Protein AF-A0A9D5B5V5-F1 (afdb_monomer_lite)

pLDDT: mean 74.58, std 16.66, range [29.53, 94.38]

Organism: Pisum sativum (NCBI:txid3888)

Foldseek 3Di:
DDPVVVVVVVVVVVVVVVVVVVVPDDDPAAEAEEQEQQDDDQVFLQSVLVSLVVVVVVVVVPHDPLRYFYYDPLQHQQPPPNPRRQDRDDDPDDDDDDRPRDDDGDPHDRQAALAYHYHYHGGDDADVQAPHVPPHGPVNVVVVVVVCVVVSRYHDPDDPDD

InterPro domains:
  IPR001096 Peptidase C13, legumain [PF01650] (31-93)
  IPR001096 Peptidase C13, legumain [PR00776] (32-56)
  IPR001096 Peptidase C13, legumain [PR00776] (57-86)
  IPR001096 Peptidase C13, legumain [PTHR12000] (22-93)

Sequence (162 aa):
MTEKNRYWVALIVLMWMSATLRVLGHSEPTKWALLVAGSNGYENYRHQADVCHAYQILKKGGLKDENIIVFMYDDIALHPDNPRRGVIINHPNVLSGNKSAVKGGSGKVLASGPNDTIFIYYADHGSTGYVTEGVLSGKDFVDALKKKHAARSYKKNGENKF

Secondary structure (DSSP, 8-state):
--HHHHHHHHHHHHHHHHHHHHHS--PPPPEEEEEEE---SGGGHHHHHHHHHHHHHHHHTT--GGGEEEE----STT-TT-TTTT-----SS--------------------TT-EEEEEEES--BTTEEETTTEEHHHHHHHHHHHHHTT-S--------

Structure (mmCIF, N/CA/C/O backbone):
data_AF-A0A9D5B5V5-F1
#
_entry.id   AF-A0A9D5B5V5-F1
#
loop_
_atom_site.group_PDB
_atom_site.id
_atom_site.type_symbol
_atom_site.label_atom_id
_atom_site.label_alt_id
_atom_site.label_comp_id
_atom_site.label_asym_id
_atom_site.label_entity_id
_atom_site.label_seq_id
_atom_site.pdbx_PDB_ins_code
_atom_site.Cartn_x
_atom_site.Cartn_y
_atom_site.Cartn_z
_atom_site.occupancy
_atom_site.B_iso_or_equiv
_atom_site.auth_seq_id
_atom_site.auth_comp_id
_atom_site.auth_asym_id
_atom_site.auth_atom_id
_atom_site.pdbx_PDB_model_num
ATOM 1 N N . MET A 1 1 ? -49.349 3.035 46.205 1.00 57.19 1 MET A N 1
ATOM 2 C CA . MET A 1 1 ? -48.053 2.439 45.807 1.00 57.19 1 MET A CA 1
ATOM 3 C C . MET A 1 1 ? -46.999 2.986 46.761 1.00 57.19 1 MET A C 1
ATOM 5 O O . MET A 1 1 ? -46.929 4.198 46.907 1.00 57.19 1 MET A O 1
ATOM 9 N N . THR A 1 2 ? -46.293 2.134 47.503 1.00 62.16 2 THR A N 1
ATOM 10 C CA . THR A 1 2 ? -45.375 2.553 48.581 1.00 62.16 2 THR A CA 1
ATOM 11 C C . THR A 1 2 ? -44.069 3.119 48.012 1.00 62.16 2 THR A C 1
ATOM 13 O O . THR A 1 2 ? -43.621 2.687 46.951 1.00 62.16 2 THR A O 1
ATOM 16 N N . GLU A 1 3 ? -43.435 4.074 48.703 1.00 62.97 3 GLU A N 1
ATOM 17 C CA . GLU A 1 3 ? -42.163 4.695 48.276 1.00 62.97 3 GLU A CA 1
ATOM 18 C C . GLU A 1 3 ? -41.073 3.671 47.934 1.00 62.97 3 GLU A C 1
ATOM 20 O O . GLU A 1 3 ? -40.373 3.827 46.935 1.00 62.97 3 GLU A O 1
ATOM 25 N N . LYS A 1 4 ? -40.996 2.564 48.684 1.00 63.72 4 LYS A N 1
ATOM 26 C CA . LYS A 1 4 ? -40.071 1.452 48.411 1.00 63.72 4 LYS A CA 1
ATOM 27 C C . LYS A 1 4 ? -40.207 0.886 46.991 1.00 63.72 4 LYS A C 1
ATOM 29 O O . LYS A 1 4 ? -39.193 0.554 46.385 1.00 63.72 4 LYS A O 1
ATOM 34 N N . ASN A 1 5 ? -41.413 0.833 46.421 1.00 65.88 5 ASN A N 1
ATOM 35 C CA . ASN A 1 5 ? -41.621 0.301 45.069 1.00 65.88 5 ASN A CA 1
ATOM 36 C C . ASN A 1 5 ? -41.071 1.235 43.980 1.00 65.88 5 ASN A C 1
ATOM 38 O O . ASN A 1 5 ? -40.706 0.766 42.906 1.00 65.88 5 ASN A O 1
ATOM 42 N N . ARG A 1 6 ? -40.959 2.541 44.252 1.00 68.00 6 ARG A N 1
ATOM 43 C CA . ARG A 1 6 ? -40.407 3.515 43.294 1.00 68.00 6 ARG A CA 1
ATOM 44 C C . ARG A 1 6 ? -38.891 3.364 43.151 1.00 68.00 6 ARG A C 1
ATOM 46 O O . ARG A 1 6 ? -38.377 3.475 42.042 1.00 68.00 6 ARG A O 1
ATOM 53 N N . TYR A 1 7 ? -38.193 3.043 44.242 1.00 72.81 7 TYR A N 1
ATOM 54 C CA . TYR A 1 7 ? -36.741 2.829 44.235 1.00 72.81 7 TYR A CA 1
ATOM 55 C C . TYR A 1 7 ? -36.337 1.557 43.481 1.00 72.81 7 TYR A C 1
ATOM 57 O O . TYR A 1 7 ? -35.395 1.586 42.692 1.00 72.81 7 TYR A O 1
ATOM 65 N N . TRP A 1 8 ? -37.078 0.459 43.655 1.00 70.12 8 TRP A N 1
ATOM 66 C CA . TRP A 1 8 ? -36.803 -0.795 42.943 1.00 70.12 8 TRP A CA 1
ATOM 67 C C . TRP A 1 8 ? -37.018 -0.677 41.434 1.00 70.12 8 TRP A C 1
ATOM 69 O O . TRP A 1 8 ? -36.197 -1.157 40.656 1.00 70.12 8 TRP A O 1
ATOM 79 N N . VAL A 1 9 ? -38.070 0.026 41.013 1.00 76.75 9 VAL A N 1
ATOM 80 C CA . VAL A 1 9 ? -38.322 0.290 39.590 1.00 76.75 9 VAL A CA 1
ATOM 81 C C . VAL A 1 9 ? -37.232 1.192 38.996 1.00 76.75 9 VAL A C 1
ATOM 83 O O . VAL A 1 9 ? -36.735 0.903 37.911 1.00 76.75 9 VAL A O 1
ATOM 86 N N . ALA A 1 10 ? -36.791 2.232 39.714 1.00 78.50 10 ALA A N 1
ATOM 87 C CA . ALA A 1 10 ? -35.713 3.111 39.254 1.00 78.50 10 ALA A CA 1
ATOM 88 C C . ALA A 1 10 ? -34.372 2.372 39.077 1.00 78.50 10 ALA A C 1
ATOM 90 O O . ALA A 1 10 ? -33.683 2.584 38.081 1.00 78.50 10 ALA A O 1
ATOM 91 N N . LEU A 1 11 ? -34.021 1.468 39.999 1.00 78.81 11 LEU A N 1
ATOM 92 C CA . LEU A 1 11 ? -32.801 0.659 39.903 1.00 78.81 11 LEU A CA 1
ATOM 93 C C . LEU A 1 11 ? -32.833 -0.306 38.713 1.00 78.81 11 LEU A C 1
ATOM 95 O O . LEU A 1 11 ? -31.832 -0.435 38.011 1.00 78.81 11 LEU A O 1
ATOM 99 N N . ILE A 1 12 ? -33.981 -0.933 38.444 1.00 80.19 12 ILE A N 1
ATOM 100 C CA . ILE A 1 12 ? -34.148 -1.827 37.290 1.00 80.19 12 ILE A CA 1
ATOM 101 C C . ILE A 1 12 ? -34.034 -1.044 35.978 1.00 80.19 12 ILE A C 1
ATOM 103 O O . ILE A 1 12 ? -33.334 -1.486 35.071 1.00 80.19 12 ILE A O 1
ATOM 107 N N . VAL A 1 13 ? -34.648 0.140 35.886 1.00 80.00 13 VAL A N 1
ATOM 108 C CA . VAL A 1 13 ? -34.555 1.003 34.695 1.00 80.00 13 VAL A CA 1
ATOM 109 C C . VAL A 1 13 ? -33.125 1.505 34.473 1.00 80.00 13 VAL A C 1
ATOM 111 O O . VAL A 1 13 ? -32.662 1.504 33.337 1.00 80.00 13 VAL A O 1
ATOM 114 N N . LEU A 1 14 ? -32.386 1.865 35.528 1.00 77.25 14 LEU A N 1
ATOM 115 C CA . LEU A 1 14 ? -30.974 2.269 35.436 1.00 77.25 14 LEU A CA 1
ATOM 116 C C . LEU A 1 14 ? -30.052 1.104 35.038 1.00 77.25 14 LEU A C 1
ATOM 118 O O . LEU A 1 14 ? -29.142 1.276 34.223 1.00 77.25 14 LEU A O 1
ATOM 122 N N . MET A 1 15 ? -30.297 -0.100 35.564 1.00 76.88 15 MET A N 1
ATOM 123 C CA . MET A 1 15 ? -29.584 -1.311 35.147 1.00 76.88 15 MET A CA 1
ATOM 124 C C . MET A 1 15 ? -29.884 -1.670 33.687 1.00 76.88 15 MET A C 1
ATOM 126 O O . MET A 1 15 ? -28.960 -1.997 32.946 1.00 76.88 15 MET A O 1
ATOM 130 N N . TRP A 1 16 ? -31.133 -1.527 33.237 1.00 67.75 16 TRP A N 1
ATOM 131 C CA . TRP A 1 16 ? -31.489 -1.711 31.831 1.00 67.75 16 TRP A CA 1
ATOM 132 C C . TRP A 1 16 ? -30.856 -0.644 30.943 1.00 67.75 16 TRP A C 1
ATOM 134 O O . TRP A 1 16 ? -30.173 -1.004 29.996 1.00 67.75 16 TRP A O 1
ATOM 144 N N . MET A 1 17 ? -30.964 0.644 31.282 1.00 71.12 17 MET A N 1
ATOM 145 C CA . MET A 1 17 ? -30.337 1.728 30.519 1.00 71.12 17 MET A CA 1
ATOM 146 C C . MET A 1 17 ? -28.817 1.572 30.427 1.00 71.12 17 MET A C 1
ATOM 148 O O . MET A 1 17 ? -28.258 1.801 29.361 1.00 71.12 17 MET A O 1
ATOM 152 N N . SER A 1 18 ? -28.137 1.138 31.493 1.00 64.31 18 SER A N 1
ATOM 153 C CA . SER A 1 18 ? -26.689 0.886 31.446 1.00 64.31 18 SER A CA 1
ATOM 154 C C . SER A 1 18 ? -26.321 -0.339 30.599 1.00 64.31 18 SER A C 1
ATOM 156 O O . SER A 1 18 ? -25.325 -0.298 29.875 1.00 64.31 18 SER A O 1
ATOM 158 N N . ALA A 1 19 ? -27.130 -1.402 30.623 1.00 61.12 19 ALA A N 1
ATOM 159 C CA . ALA A 1 19 ? -26.955 -2.561 29.751 1.00 61.12 19 ALA A CA 1
ATOM 160 C C . ALA A 1 19 ? -27.235 -2.210 28.279 1.00 61.12 19 ALA A C 1
ATOM 162 O O . ALA A 1 19 ? -26.461 -2.587 27.403 1.00 61.12 19 ALA A O 1
ATOM 163 N N . THR A 1 20 ? -28.272 -1.414 28.002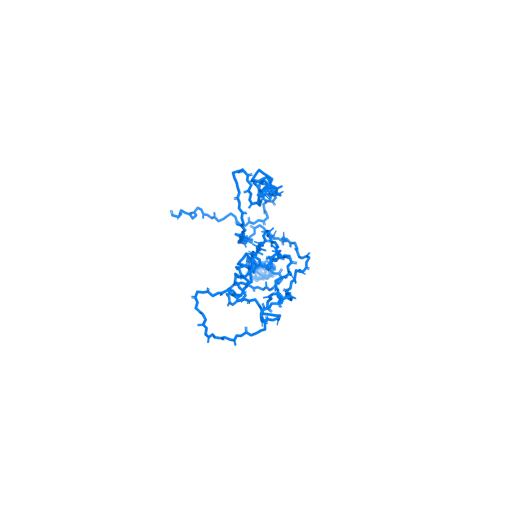 1.00 58.34 20 THR A N 1
ATOM 164 C CA . THR A 1 20 ? -28.572 -0.903 26.660 1.00 58.34 20 THR A CA 1
ATOM 165 C C . THR A 1 20 ? -27.467 0.037 26.174 1.00 58.34 20 THR A C 1
ATOM 167 O O . THR A 1 20 ? -27.038 -0.095 25.038 1.00 58.34 20 THR A O 1
ATOM 170 N N . LEU A 1 21 ? -26.910 0.907 27.026 1.00 57.66 21 LEU A N 1
ATOM 171 C CA . LEU A 1 21 ? -25.800 1.802 26.665 1.00 57.66 21 LEU A CA 1
ATOM 172 C C . LEU A 1 21 ? -24.485 1.048 26.383 1.00 57.66 21 LEU A C 1
ATOM 174 O O . LEU A 1 21 ? -23.679 1.511 25.586 1.00 57.66 21 LEU A O 1
ATOM 178 N N . ARG A 1 22 ? -24.274 -0.130 26.990 1.00 54.94 22 ARG A N 1
ATOM 179 C CA . ARG A 1 22 ? -23.148 -1.029 26.662 1.00 54.94 22 ARG A CA 1
ATOM 180 C C . ARG A 1 22 ? -23.351 -1.788 25.348 1.00 54.94 22 ARG A C 1
ATOM 182 O O . ARG A 1 22 ? -22.374 -2.091 24.673 1.00 54.94 22 ARG A O 1
ATOM 189 N N . VAL A 1 23 ? -24.598 -2.095 24.991 1.00 56.16 23 VAL A N 1
ATOM 190 C CA . VAL A 1 23 ? -24.962 -2.769 23.730 1.00 56.16 23 VAL A CA 1
ATOM 191 C C . VAL A 1 23 ? -25.056 -1.772 22.564 1.00 56.16 23 VAL A C 1
ATOM 193 O O . VAL A 1 23 ? -24.802 -2.136 21.417 1.00 56.16 23 VAL A O 1
ATOM 196 N N . LEU A 1 24 ? -25.323 -0.493 22.842 1.00 57.03 24 LEU A N 1
ATOM 197 C CA . LEU A 1 24 ? -25.275 0.610 21.882 1.00 57.03 24 LEU A CA 1
ATOM 198 C C . LEU A 1 24 ? -23.824 1.057 21.615 1.00 57.03 24 LEU A C 1
ATOM 200 O O . LEU A 1 24 ? -23.417 2.167 21.937 1.00 57.03 24 LEU A O 1
ATOM 204 N N . GLY A 1 25 ? -23.055 0.172 20.979 1.00 54.69 25 GLY A N 1
ATOM 205 C CA . GLY A 1 25 ? -22.019 0.551 20.017 1.00 54.69 25 GLY A CA 1
ATOM 206 C C . GLY A 1 25 ? -20.714 1.120 20.574 1.00 54.69 25 GLY A C 1
ATOM 207 O O . GLY A 1 25 ? -20.415 2.297 20.395 1.00 54.69 25 GLY A O 1
ATOM 208 N N . HIS A 1 26 ? -19.849 0.250 21.090 1.00 52.78 26 HIS A N 1
ATOM 209 C CA . HIS A 1 26 ? -18.414 0.408 20.850 1.00 52.78 26 HIS A CA 1
ATOM 210 C C . HIS A 1 26 ? -17.977 -0.726 19.922 1.00 52.78 26 HIS A C 1
ATOM 212 O O . HIS A 1 26 ? -17.812 -1.861 20.357 1.00 52.78 26 HIS A O 1
ATOM 218 N N . SER A 1 27 ? -17.848 -0.445 18.622 1.00 65.06 27 SER A N 1
ATOM 219 C CA . SER A 1 27 ? -17.107 -1.346 17.740 1.00 65.06 27 SER A CA 1
ATOM 220 C C . SER A 1 27 ? -15.658 -1.370 18.218 1.00 65.06 27 SER A C 1
ATOM 222 O O . SER A 1 27 ? -15.075 -0.300 18.421 1.00 65.06 27 SER A O 1
ATOM 224 N N . GLU A 1 28 ? -15.082 -2.558 18.397 1.00 72.44 28 GLU A N 1
ATOM 225 C CA . GLU A 1 28 ? -13.658 -2.691 18.710 1.00 72.44 28 GLU A CA 1
ATOM 226 C C . GLU A 1 28 ? -12.815 -1.862 17.718 1.00 72.44 28 GLU A C 1
ATOM 228 O O . GLU A 1 28 ? -13.118 -1.866 16.517 1.00 72.44 28 GLU A O 1
ATOM 233 N N . PRO A 1 29 ? -11.785 -1.132 18.188 1.00 79.69 29 PRO A N 1
ATOM 234 C CA . PRO A 1 29 ? -10.900 -0.342 17.338 1.00 79.69 29 PRO A CA 1
ATOM 235 C C . PRO A 1 29 ? -10.407 -1.132 16.125 1.00 79.69 29 PRO A C 1
ATOM 237 O O . PRO A 1 29 ? -9.807 -2.203 16.269 1.00 79.69 29 PRO A O 1
ATOM 240 N N . THR A 1 30 ? -10.623 -0.603 14.920 1.00 87.81 30 THR A N 1
ATOM 241 C CA . THR A 1 30 ? -10.228 -1.302 13.699 1.00 87.81 30 THR A CA 1
ATOM 242 C C . THR A 1 30 ? -8.771 -0.993 13.372 1.00 87.81 30 THR A C 1
ATOM 244 O O . THR A 1 30 ? -8.313 0.149 13.424 1.00 87.81 30 THR A O 1
ATOM 247 N N . LYS A 1 31 ? -8.002 -2.028 13.033 1.00 91.38 31 LYS A N 1
ATOM 248 C CA . LYS A 1 31 ? -6.630 -1.873 12.539 1.00 91.38 31 LYS A CA 1
ATOM 249 C C . LYS A 1 31 ? -6.651 -1.842 11.017 1.00 91.38 31 LYS A C 1
ATOM 251 O O . LYS A 1 31 ? -7.158 -2.778 10.403 1.00 91.38 31 LYS A O 1
ATOM 256 N N . TRP A 1 32 ? -6.066 -0.798 10.443 1.00 91.38 32 TRP A N 1
ATOM 257 C CA . TRP A 1 32 ? -5.917 -0.591 9.008 1.00 91.38 32 TRP A CA 1
ATOM 258 C C . TRP A 1 32 ? -4.452 -0.647 8.594 1.00 91.38 32 TRP A C 1
ATOM 260 O O . TRP A 1 32 ? -3.567 -0.221 9.339 1.00 91.38 32 TRP A O 1
ATOM 270 N N . ALA A 1 33 ? -4.206 -1.114 7.375 1.00 89.88 33 ALA A N 1
ATOM 271 C CA . ALA A 1 33 ? -2.893 -1.083 6.755 1.00 89.88 33 ALA A CA 1
ATOM 272 C C . ALA A 1 33 ? -2.960 -0.516 5.334 1.00 89.88 33 ALA A C 1
ATOM 274 O O . ALA A 1 33 ? -3.859 -0.854 4.565 1.00 89.88 33 ALA A O 1
ATOM 275 N N . LEU A 1 34 ? -1.982 0.317 4.989 1.00 88.38 34 LEU A N 1
ATOM 276 C CA . LEU A 1 34 ? -1.712 0.784 3.634 1.00 88.38 34 LEU A CA 1
ATOM 277 C C . LEU A 1 34 ? -0.325 0.285 3.218 1.00 88.38 34 LEU A C 1
ATOM 279 O O . LEU A 1 34 ? 0.669 0.652 3.843 1.00 88.38 34 LEU A O 1
ATOM 283 N N . LEU A 1 35 ? -0.269 -0.549 2.182 1.00 88.12 35 LEU A N 1
ATOM 284 C CA . LEU A 1 35 ? 0.953 -1.138 1.636 1.00 88.12 35 LEU A CA 1
ATOM 285 C C . LEU A 1 35 ? 1.163 -0.626 0.211 1.00 88.12 35 LEU A C 1
ATOM 287 O O . LEU A 1 35 ? 0.245 -0.724 -0.607 1.00 88.12 35 LEU A O 1
ATOM 291 N N . VAL A 1 36 ? 2.341 -0.082 -0.089 1.00 89.38 36 VAL A N 1
ATOM 292 C CA . VAL A 1 36 ? 2.616 0.567 -1.379 1.00 89.38 36 VAL A CA 1
ATOM 293 C C . VAL A 1 36 ? 3.968 0.133 -1.937 1.00 89.38 36 VAL A C 1
ATOM 295 O O . VAL A 1 36 ? 4.985 0.267 -1.260 1.00 89.38 36 VAL A O 1
ATOM 298 N N . ALA A 1 37 ? 3.963 -0.345 -3.182 1.00 87.88 37 ALA A N 1
ATOM 299 C CA . ALA A 1 37 ? 5.143 -0.517 -4.020 1.00 87.88 37 ALA A CA 1
ATOM 300 C C . ALA A 1 37 ? 5.109 0.569 -5.098 1.00 87.88 37 ALA A C 1
ATOM 302 O O . ALA A 1 37 ? 4.169 0.611 -5.895 1.00 87.88 37 ALA A O 1
ATOM 303 N N . GLY A 1 38 ? 6.091 1.470 -5.085 1.00 88.94 38 GLY A N 1
ATOM 304 C CA . GLY A 1 38 ? 6.080 2.662 -5.941 1.00 88.94 38 GLY A CA 1
ATOM 305 C C . GLY A 1 38 ? 6.578 2.439 -7.375 1.00 88.94 38 GLY A C 1
ATOM 306 O O . GLY A 1 38 ? 6.353 3.298 -8.228 1.00 88.94 38 GLY A O 1
ATOM 307 N N . SER A 1 39 ? 7.185 1.283 -7.667 1.00 88.94 39 SER A N 1
ATOM 308 C CA . SER A 1 39 ? 7.804 0.983 -8.964 1.00 88.94 39 SER A CA 1
ATOM 309 C C . SER A 1 39 ? 7.280 -0.283 -9.639 1.00 88.94 39 SER A C 1
ATOM 311 O O . SER A 1 39 ? 6.635 -1.155 -9.042 1.00 88.94 39 SER A O 1
ATOM 313 N N . ASN A 1 40 ? 7.577 -0.343 -10.933 1.00 90.81 40 ASN A N 1
ATOM 314 C CA . ASN A 1 40 ? 7.267 -1.399 -11.886 1.00 90.81 40 ASN A CA 1
ATOM 315 C C . ASN A 1 40 ? 8.562 -1.935 -12.519 1.00 90.81 40 ASN A C 1
ATOM 317 O O . ASN A 1 40 ? 9.654 -1.483 -12.173 1.00 90.81 40 ASN A O 1
ATOM 321 N N . GLY A 1 41 ? 8.439 -2.900 -13.425 1.00 90.88 41 GLY A N 1
ATOM 322 C CA . GLY A 1 41 ? 9.571 -3.529 -14.096 1.00 90.88 41 GLY A CA 1
ATOM 323 C C . GLY A 1 41 ? 10.173 -4.677 -13.286 1.00 90.88 41 GLY A C 1
ATOM 324 O O . GLY A 1 41 ? 10.254 -4.651 -12.052 1.00 90.88 41 GLY A O 1
ATOM 325 N N . TYR A 1 42 ? 10.593 -5.731 -13.986 1.00 90.62 42 TYR A N 1
ATOM 326 C CA . TYR A 1 42 ? 11.089 -6.956 -13.357 1.00 90.62 42 TYR A CA 1
ATOM 327 C C . TYR A 1 42 ? 12.407 -6.746 -12.594 1.00 90.62 42 TYR A C 1
ATOM 329 O O . TYR A 1 42 ? 12.672 -7.420 -11.603 1.00 90.62 42 TYR A O 1
ATOM 337 N N . GLU A 1 43 ? 13.205 -5.749 -12.967 1.00 90.50 43 GLU A N 1
ATOM 338 C CA . GLU A 1 43 ? 14.390 -5.294 -12.234 1.00 90.50 43 GLU A CA 1
ATOM 339 C C . GLU A 1 43 ? 14.067 -4.729 -10.836 1.00 90.50 43 GLU A C 1
ATOM 341 O O . GLU A 1 43 ? 14.919 -4.718 -9.939 1.00 90.50 43 GLU A O 1
ATOM 346 N N . ASN A 1 44 ? 12.817 -4.311 -10.616 1.00 93.06 44 ASN A N 1
ATOM 347 C CA . ASN A 1 44 ? 12.301 -3.803 -9.345 1.00 93.06 44 ASN A CA 1
ATOM 348 C C . ASN A 1 44 ? 11.437 -4.826 -8.592 1.00 93.06 44 ASN A C 1
ATOM 350 O O . ASN A 1 44 ? 10.762 -4.466 -7.627 1.00 93.06 44 ASN A O 1
ATOM 354 N N . TYR A 1 45 ? 11.517 -6.113 -8.964 1.00 88.50 45 TYR A N 1
ATOM 355 C CA . TYR A 1 45 ? 10.806 -7.244 -8.345 1.00 88.50 45 TYR A CA 1
ATOM 356 C C . TYR A 1 45 ? 10.655 -7.133 -6.820 1.00 88.50 45 TYR A C 1
ATOM 358 O O . TYR A 1 45 ? 9.575 -7.359 -6.269 1.00 88.50 45 TYR A O 1
ATOM 366 N N . ARG A 1 46 ? 11.752 -6.776 -6.138 1.00 85.56 46 ARG A N 1
ATOM 367 C CA . ARG A 1 46 ? 11.852 -6.699 -4.674 1.00 85.56 46 ARG A CA 1
ATOM 368 C C . ARG A 1 46 ? 10.781 -5.810 -4.035 1.00 85.56 46 ARG A C 1
ATOM 370 O O . ARG A 1 46 ? 10.234 -6.199 -3.014 1.00 85.56 46 ARG A O 1
ATOM 377 N N . HIS A 1 47 ? 10.399 -4.693 -4.654 1.00 90.81 47 HIS A N 1
ATOM 378 C CA . HIS A 1 47 ? 9.455 -3.747 -4.051 1.00 90.81 47 HIS A CA 1
ATOM 379 C C . HIS A 1 47 ? 8.031 -4.316 -3.973 1.00 90.81 47 HIS A C 1
ATOM 381 O O . HIS A 1 47 ? 7.363 -4.228 -2.942 1.00 90.81 47 HIS A O 1
ATOM 387 N N . GLN A 1 48 ? 7.572 -4.982 -5.037 1.00 90.06 48 GLN A N 1
ATOM 388 C CA . GLN A 1 48 ? 6.269 -5.657 -5.026 1.00 90.06 48 GLN A CA 1
ATOM 389 C C . GLN A 1 48 ? 6.305 -6.956 -4.211 1.00 90.06 48 GLN A C 1
ATOM 391 O O . GLN A 1 48 ? 5.315 -7.302 -3.562 1.00 90.06 48 GLN A O 1
ATOM 396 N N . ALA A 1 49 ? 7.446 -7.652 -4.177 1.00 83.88 49 ALA A N 1
ATOM 397 C CA . ALA A 1 49 ? 7.649 -8.807 -3.306 1.00 83.88 49 ALA A CA 1
ATOM 398 C C . ALA A 1 49 ? 7.568 -8.425 -1.812 1.00 83.88 49 ALA A C 1
ATOM 400 O O . ALA A 1 49 ? 6.919 -9.126 -1.030 1.00 83.88 49 ALA A O 1
ATOM 401 N N . ASP A 1 50 ? 8.146 -7.290 -1.423 1.00 85.81 50 ASP A N 1
ATOM 402 C CA . ASP A 1 50 ? 8.064 -6.708 -0.080 1.00 85.81 50 ASP A CA 1
ATOM 403 C C . ASP A 1 50 ? 6.628 -6.409 0.343 1.00 85.81 50 ASP A C 1
ATOM 405 O O . ASP A 1 50 ? 6.182 -6.859 1.404 1.00 85.81 50 ASP A O 1
ATOM 409 N N . VAL A 1 51 ? 5.855 -5.757 -0.524 1.00 88.31 51 VAL A N 1
ATOM 410 C CA . VAL A 1 51 ? 4.430 -5.499 -0.285 1.00 88.31 51 VAL A CA 1
ATOM 411 C C . VAL A 1 51 ? 3.620 -6.789 -0.161 1.00 88.31 51 VAL A C 1
ATOM 413 O O . VAL A 1 51 ? 2.825 -6.923 0.775 1.00 88.31 51 VAL A O 1
ATOM 416 N N . CYS A 1 52 ? 3.843 -7.766 -1.048 1.00 86.00 52 CYS A N 1
ATOM 417 C CA . CYS A 1 52 ? 3.187 -9.072 -0.962 1.00 86.00 52 CYS A CA 1
ATOM 418 C C . CYS A 1 52 ? 3.495 -9.762 0.375 1.00 86.00 52 CYS A C 1
ATOM 420 O O . CYS A 1 52 ? 2.600 -10.323 1.005 1.00 86.00 52 CYS A O 1
ATOM 422 N N . HIS A 1 53 ? 4.740 -9.696 0.849 1.00 83.62 53 HIS A N 1
ATOM 423 C CA . HIS A 1 53 ? 5.139 -10.290 2.123 1.00 83.62 53 HIS A CA 1
ATOM 424 C C . HIS A 1 53 ? 4.491 -9.583 3.316 1.00 83.62 53 HIS A C 1
ATOM 426 O O . HIS A 1 53 ? 3.905 -10.244 4.177 1.00 83.62 53 HIS A O 1
ATOM 432 N N . ALA A 1 54 ? 4.525 -8.249 3.348 1.00 85.62 54 ALA A N 1
ATOM 433 C CA . ALA A 1 54 ? 3.878 -7.463 4.392 1.00 85.62 54 ALA A CA 1
ATOM 434 C C . ALA A 1 54 ? 2.376 -7.783 4.484 1.00 85.62 54 ALA A C 1
ATOM 436 O O . ALA A 1 54 ? 1.852 -7.991 5.580 1.00 85.62 54 ALA A O 1
ATOM 437 N N . TYR A 1 55 ? 1.699 -7.925 3.339 1.00 86.38 55 TYR A N 1
ATOM 438 C CA . TYR A 1 55 ? 0.301 -8.350 3.281 1.00 86.38 55 TYR A CA 1
ATOM 439 C C . TYR A 1 55 ? 0.090 -9.717 3.949 1.00 86.38 55 TYR A C 1
ATOM 441 O O . TYR A 1 55 ? -0.798 -9.857 4.792 1.00 86.38 55 TYR A O 1
ATOM 449 N N . GLN A 1 56 ? 0.928 -10.713 3.639 1.00 82.88 56 GLN A N 1
ATOM 450 C CA . GLN A 1 56 ? 0.821 -12.044 4.248 1.00 82.88 56 GLN A CA 1
ATOM 451 C C . GLN A 1 56 ? 1.063 -12.020 5.765 1.00 82.88 56 GLN A C 1
ATOM 453 O O . GLN A 1 56 ? 0.348 -12.700 6.502 1.00 82.88 56 GLN A O 1
ATOM 458 N N . ILE A 1 57 ? 2.018 -11.217 6.251 1.00 82.44 57 ILE A N 1
ATOM 459 C CA . ILE A 1 57 ? 2.271 -11.042 7.692 1.00 82.44 57 ILE A CA 1
ATOM 460 C C . ILE A 1 57 ? 1.033 -10.464 8.384 1.00 82.44 57 ILE A C 1
ATOM 462 O O . ILE A 1 57 ? 0.576 -11.010 9.388 1.00 82.44 57 ILE A O 1
ATOM 466 N N . LEU A 1 58 ? 0.461 -9.390 7.835 1.00 85.94 58 LEU A N 1
ATOM 467 C CA . LEU A 1 58 ? -0.706 -8.723 8.414 1.00 85.94 58 LEU A CA 1
ATOM 468 C C . LEU A 1 58 ? -1.945 -9.620 8.399 1.00 85.94 58 LEU A C 1
ATOM 470 O O . LEU A 1 58 ? -2.642 -9.722 9.411 1.00 85.94 58 LEU A O 1
ATOM 474 N N . LYS A 1 59 ? -2.178 -10.326 7.288 1.00 84.44 59 LYS A N 1
ATOM 475 C CA . LYS A 1 59 ? -3.273 -11.291 7.155 1.00 84.44 59 LYS A CA 1
ATOM 476 C C . LYS A 1 59 ? -3.137 -12.433 8.160 1.00 84.44 59 LYS A C 1
ATOM 478 O O . LYS A 1 59 ? -4.093 -12.752 8.862 1.00 84.44 59 LYS A O 1
ATOM 483 N N . LYS A 1 60 ? -1.936 -13.008 8.300 1.00 79.00 60 LYS A N 1
ATOM 484 C CA . LYS A 1 60 ? -1.646 -14.047 9.304 1.00 79.00 60 LYS A CA 1
ATOM 485 C C . LYS A 1 60 ? -1.788 -13.522 10.739 1.00 79.00 60 LYS A C 1
ATOM 487 O O . LYS A 1 60 ? -2.179 -14.277 11.623 1.00 79.00 60 LYS A O 1
ATOM 492 N N . GLY A 1 61 ? -1.509 -12.238 10.960 1.00 84.75 61 GLY A N 1
ATOM 493 C CA . GLY A 1 61 ? -1.726 -11.531 12.224 1.00 84.75 61 GLY A CA 1
ATOM 494 C C . GLY A 1 61 ? -3.191 -11.186 12.531 1.00 84.75 61 GLY A C 1
ATOM 495 O O . GLY A 1 61 ? -3.458 -10.583 13.569 1.00 84.75 61 GLY A O 1
ATOM 496 N N . GLY A 1 62 ? -4.136 -11.551 11.658 1.00 87.19 62 GLY A N 1
ATOM 497 C CA . GLY A 1 62 ? -5.573 -11.382 11.881 1.00 87.19 62 GLY A CA 1
ATOM 498 C C . GLY A 1 62 ? -6.170 -10.071 11.365 1.00 87.19 62 GLY A C 1
ATOM 499 O O . GLY A 1 62 ? -7.337 -9.798 11.651 1.00 87.19 62 GLY A O 1
ATOM 500 N N . LEU A 1 63 ? -5.429 -9.253 10.602 1.00 89.75 63 LEU A N 1
ATOM 501 C CA . LEU A 1 63 ? -6.057 -8.147 9.870 1.00 89.75 63 LEU A CA 1
ATOM 502 C C . LEU A 1 63 ? -6.947 -8.703 8.754 1.00 89.75 63 LEU A C 1
ATOM 504 O O . LEU A 1 63 ? -6.534 -9.557 7.970 1.00 89.75 63 LEU A O 1
ATOM 508 N N . LYS A 1 64 ? -8.172 -8.185 8.674 1.00 91.69 64 LYS A N 1
ATOM 509 C CA . LYS A 1 64 ? -9.127 -8.542 7.624 1.00 91.69 64 LYS A CA 1
ATOM 510 C C . LYS A 1 64 ? -8.733 -7.890 6.298 1.00 91.69 64 LYS A C 1
ATOM 512 O O . LYS A 1 64 ? -8.302 -6.740 6.284 1.00 91.69 64 LYS A O 1
ATOM 517 N N . ASP A 1 65 ? -8.980 -8.579 5.185 1.00 86.06 65 ASP A N 1
ATOM 518 C CA . ASP A 1 65 ? -8.673 -8.087 3.831 1.00 86.06 65 ASP A CA 1
ATOM 519 C C . ASP A 1 65 ? -9.364 -6.755 3.497 1.00 86.06 65 ASP A C 1
ATOM 521 O O . ASP A 1 65 ? -8.851 -5.964 2.710 1.00 86.06 65 ASP A O 1
ATOM 525 N N . GLU A 1 66 ? -10.543 -6.494 4.064 1.00 90.19 66 GLU A N 1
ATOM 526 C CA . GLU A 1 66 ? -11.255 -5.210 3.962 1.00 90.19 66 GLU A CA 1
ATOM 527 C C . GLU A 1 66 ? -10.464 -4.028 4.541 1.00 90.19 66 GLU A C 1
ATOM 529 O O . GLU A 1 66 ? -10.613 -2.916 4.044 1.00 90.19 66 GLU A O 1
ATOM 534 N N . ASN A 1 67 ? -9.549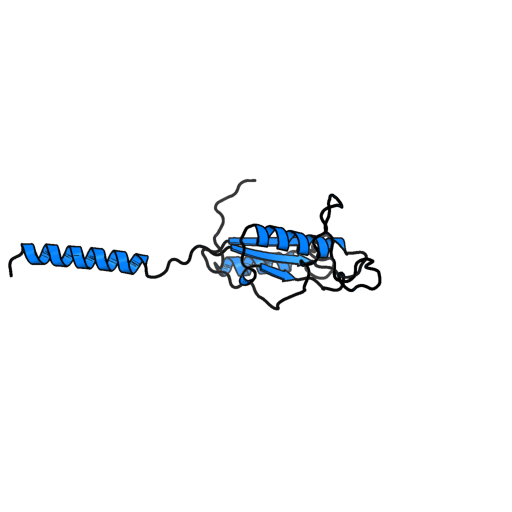 -4.291 5.478 1.00 91.94 67 ASN A N 1
ATOM 535 C CA . ASN A 1 67 ? -8.762 -3.276 6.175 1.00 91.94 67 ASN A CA 1
ATOM 536 C C . ASN A 1 67 ? -7.297 -3.205 5.715 1.00 91.94 67 ASN A C 1
ATOM 538 O O . ASN A 1 67 ? -6.512 -2.451 6.293 1.00 91.94 67 ASN A O 1
ATOM 542 N N . ILE A 1 68 ? -6.907 -3.980 4.698 1.00 87.31 68 ILE A N 1
ATOM 543 C CA . ILE A 1 68 ? -5.577 -3.907 4.085 1.00 87.31 68 ILE A CA 1
ATOM 544 C C . ILE A 1 68 ? -5.725 -3.368 2.664 1.00 87.31 68 ILE A C 1
ATOM 546 O O . ILE A 1 68 ? -6.347 -3.989 1.801 1.00 87.31 68 ILE A O 1
ATOM 550 N N . ILE A 1 69 ? -5.135 -2.205 2.422 1.00 87.38 69 ILE A N 1
ATOM 551 C CA . ILE A 1 69 ? -5.131 -1.537 1.125 1.00 87.38 69 ILE A CA 1
ATOM 552 C C . ILE A 1 69 ? -3.757 -1.733 0.508 1.00 87.38 69 ILE A C 1
ATOM 554 O O . ILE A 1 69 ? -2.745 -1.433 1.139 1.00 87.38 69 ILE A O 1
ATOM 558 N N . VAL A 1 70 ? -3.731 -2.239 -0.722 1.00 84.06 70 VAL A N 1
ATOM 559 C CA . VAL A 1 70 ? -2.502 -2.576 -1.440 1.00 84.06 70 VAL A CA 1
ATOM 560 C C . VAL A 1 70 ? -2.451 -1.801 -2.748 1.00 84.06 70 VAL A C 1
ATOM 562 O O . VAL A 1 70 ? -3.366 -1.914 -3.565 1.00 84.06 70 VAL A O 1
ATOM 565 N N . PHE A 1 71 ? -1.366 -1.057 -2.941 1.00 85.56 71 PHE A N 1
ATOM 566 C CA . PHE A 1 71 ? -0.994 -0.437 -4.206 1.00 85.56 71 PHE A CA 1
ATOM 567 C C . PHE A 1 71 ? 0.298 -1.077 -4.712 1.00 85.56 71 PHE A C 1
ATOM 569 O O . PHE A 1 71 ? 1.330 -1.021 -4.049 1.00 85.56 71 PHE A O 1
ATOM 576 N N . MET A 1 72 ? 0.226 -1.701 -5.882 1.00 86.81 72 MET A N 1
ATOM 577 C CA . MET A 1 72 ? 1.366 -2.236 -6.623 1.00 86.81 72 MET A CA 1
ATOM 578 C C . MET A 1 72 ? 0.998 -2.272 -8.107 1.00 86.81 72 MET A C 1
ATOM 580 O O . MET A 1 72 ? -0.188 -2.382 -8.426 1.00 86.81 72 MET A O 1
ATOM 584 N N . TYR A 1 73 ? 1.987 -2.183 -8.996 1.00 88.62 73 TYR A N 1
ATOM 585 C CA . TYR A 1 73 ? 1.744 -2.197 -10.443 1.00 88.62 73 TYR A CA 1
ATOM 586 C C . TYR A 1 73 ? 1.220 -3.543 -10.967 1.00 88.62 73 TYR A C 1
ATOM 588 O O . TYR A 1 73 ? 0.563 -3.560 -12.003 1.00 88.62 73 TYR A O 1
ATOM 596 N N . ASP A 1 74 ? 1.448 -4.641 -10.235 1.00 89.25 74 ASP A N 1
ATOM 597 C CA . ASP A 1 74 ? 0.966 -5.995 -10.557 1.00 89.25 74 ASP A CA 1
ATOM 598 C C . ASP A 1 74 ? 1.531 -6.567 -11.874 1.00 89.25 74 ASP A C 1
ATOM 600 O O . ASP A 1 74 ? 0.932 -7.419 -12.528 1.00 89.25 74 ASP A O 1
ATOM 604 N N . ASP A 1 75 ? 2.728 -6.127 -12.262 1.00 92.56 75 ASP A N 1
ATOM 605 C CA . ASP A 1 75 ? 3.419 -6.524 -13.493 1.00 92.56 75 ASP A CA 1
ATOM 606 C C . ASP A 1 75 ? 4.491 -7.612 -13.281 1.00 92.56 75 ASP A C 1
ATOM 608 O O . ASP A 1 75 ? 5.063 -8.117 -14.245 1.00 92.56 75 ASP A O 1
ATOM 612 N N . ILE A 1 76 ? 4.725 -8.048 -12.037 1.00 90.06 76 ILE A N 1
ATOM 613 C CA . ILE A 1 76 ? 5.782 -9.017 -11.689 1.00 90.06 76 ILE A CA 1
ATOM 614 C C . ILE A 1 76 ? 5.337 -10.480 -11.823 1.00 90.06 76 ILE A C 1
ATOM 616 O O . ILE A 1 76 ? 6.066 -11.320 -12.359 1.00 90.06 76 ILE A O 1
ATOM 620 N N . ALA A 1 77 ? 4.146 -10.832 -11.326 1.00 83.56 77 ALA A N 1
ATOM 621 C CA . ALA A 1 77 ? 3.724 -12.234 -11.229 1.00 83.56 77 ALA A CA 1
ATOM 622 C C . ALA A 1 77 ? 3.659 -12.914 -12.605 1.00 83.56 77 ALA A C 1
ATOM 624 O O . ALA A 1 77 ? 4.038 -14.074 -12.746 1.00 83.56 77 ALA A O 1
ATOM 625 N N . LEU A 1 78 ? 3.192 -12.193 -13.625 1.00 88.62 78 LEU A N 1
ATOM 626 C CA . LEU A 1 78 ? 3.012 -12.704 -14.985 1.00 88.62 78 LEU A CA 1
ATOM 627 C C . LEU A 1 78 ? 4.066 -12.182 -15.974 1.00 88.62 78 LEU A C 1
ATOM 629 O O . LEU A 1 78 ? 3.928 -12.421 -17.180 1.00 88.62 78 LEU A O 1
ATOM 633 N N . HIS A 1 79 ? 5.123 -11.524 -15.489 1.00 91.69 79 HIS A N 1
ATOM 634 C CA . HIS A 1 79 ? 6.204 -11.023 -16.334 1.00 91.69 79 HIS A CA 1
ATOM 635 C C . HIS A 1 79 ? 6.832 -12.160 -17.169 1.00 91.69 79 HIS A C 1
ATOM 637 O O . HIS A 1 79 ? 6.964 -13.276 -16.652 1.00 91.69 79 HIS A O 1
ATOM 643 N N . PRO A 1 80 ? 7.207 -11.941 -18.445 1.00 94.38 80 PRO A N 1
ATOM 644 C CA . PRO A 1 80 ? 7.894 -12.946 -19.265 1.00 94.38 80 PRO A CA 1
ATOM 645 C C . PRO A 1 80 ? 9.157 -13.510 -18.602 1.00 94.38 80 PRO A C 1
ATOM 647 O O . PRO A 1 80 ? 9.361 -14.720 -18.619 1.00 94.38 80 PRO A O 1
ATOM 650 N N . ASP A 1 81 ? 9.923 -12.647 -17.934 1.00 92.62 81 ASP A N 1
ATOM 651 C CA . ASP A 1 81 ? 11.170 -13.023 -17.252 1.00 92.62 81 ASP A CA 1
ATOM 652 C C . ASP A 1 81 ? 10.954 -13.702 -15.893 1.00 92.62 81 ASP A C 1
ATOM 654 O O . ASP A 1 81 ? 11.918 -14.134 -15.262 1.00 92.62 81 ASP A O 1
ATOM 658 N N . ASN A 1 82 ? 9.705 -13.824 -15.423 1.00 85.62 82 ASN A N 1
ATOM 659 C CA . ASN A 1 82 ? 9.413 -14.562 -14.202 1.00 85.62 82 ASN A CA 1
ATOM 660 C C . ASN A 1 82 ? 9.452 -16.077 -14.477 1.00 85.62 82 ASN A C 1
ATOM 662 O O . ASN A 1 82 ? 8.514 -16.611 -15.083 1.00 85.62 82 ASN A O 1
ATOM 666 N N . PRO A 1 83 ? 10.461 -16.817 -13.968 1.00 86.31 83 PRO A N 1
ATOM 667 C CA . PRO A 1 83 ? 10.569 -18.256 -14.201 1.00 86.31 83 PRO A CA 1
ATOM 668 C C . PRO A 1 83 ? 9.453 -19.048 -13.501 1.00 86.31 83 PRO A C 1
ATOM 670 O O . PRO A 1 83 ? 9.250 -20.228 -13.781 1.00 86.31 83 PRO A O 1
ATOM 673 N N . ARG A 1 84 ? 8.725 -18.421 -12.566 1.00 82.12 84 ARG A N 1
ATOM 674 C CA . ARG A 1 84 ? 7.596 -18.996 -11.828 1.00 82.12 84 ARG A CA 1
ATOM 675 C C . ARG A 1 84 ? 6.360 -18.118 -12.002 1.00 82.12 84 ARG A C 1
ATOM 677 O O . ARG A 1 84 ? 5.905 -17.470 -11.063 1.00 82.12 84 ARG A O 1
ATOM 684 N N . ARG A 1 85 ? 5.803 -18.126 -13.214 1.00 81.31 85 ARG A N 1
ATOM 685 C CA . ARG A 1 85 ? 4.593 -17.365 -13.568 1.00 81.31 85 ARG A CA 1
ATOM 686 C C . ARG A 1 85 ? 3.467 -17.579 -12.548 1.00 81.31 85 ARG A C 1
ATOM 688 O O . ARG A 1 85 ? 3.154 -18.708 -12.174 1.00 81.31 85 ARG A O 1
ATOM 695 N N . GLY A 1 86 ? 2.862 -16.482 -12.107 1.00 79.31 86 GLY A N 1
ATOM 696 C CA . GLY A 1 86 ? 1.826 -16.433 -11.076 1.00 79.31 86 GLY A CA 1
ATOM 697 C C . GLY A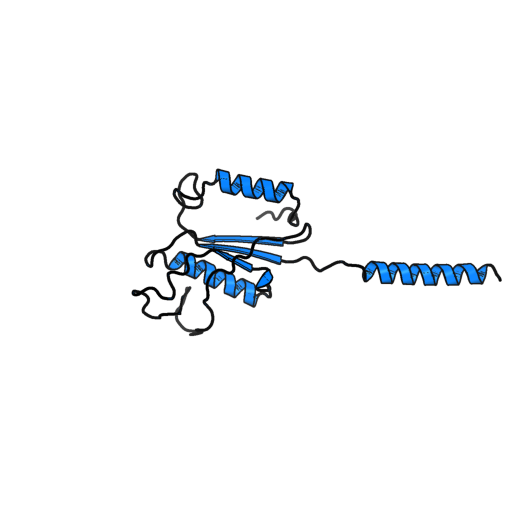 1 86 ? 2.354 -16.451 -9.639 1.00 79.31 86 GLY A C 1
ATOM 698 O O . GLY A 1 86 ? 1.558 -16.368 -8.708 1.00 79.31 86 GLY A O 1
ATOM 699 N N . VAL A 1 87 ? 3.671 -16.551 -9.433 1.00 78.75 87 VAL A N 1
ATOM 700 C CA . VAL A 1 87 ? 4.285 -16.607 -8.104 1.00 78.75 87 VAL A CA 1
ATOM 701 C C . VAL A 1 87 ? 5.238 -15.428 -7.925 1.00 78.75 87 VAL A C 1
ATOM 703 O O . VAL A 1 87 ? 6.145 -15.211 -8.730 1.00 78.75 87 VAL A O 1
ATOM 706 N N . ILE A 1 88 ? 5.043 -14.691 -6.831 1.00 79.19 88 ILE A N 1
ATOM 707 C CA . ILE A 1 88 ? 5.980 -13.683 -6.329 1.00 79.19 88 ILE A CA 1
ATOM 708 C C . ILE A 1 88 ? 6.562 -14.200 -5.019 1.00 79.19 88 ILE A C 1
ATOM 710 O O . ILE A 1 88 ? 5.836 -14.711 -4.166 1.00 79.19 88 ILE A O 1
ATOM 714 N N . ILE A 1 89 ? 7.879 -14.112 -4.878 1.00 76.56 89 ILE A N 1
ATOM 715 C CA . ILE A 1 89 ? 8.626 -14.710 -3.781 1.00 76.56 89 ILE A CA 1
ATOM 716 C C . ILE A 1 89 ? 9.432 -13.624 -3.082 1.00 76.56 89 ILE A C 1
ATOM 718 O O . ILE A 1 89 ? 10.320 -13.035 -3.684 1.00 76.56 89 ILE A O 1
ATOM 722 N N . ASN A 1 90 ? 9.174 -13.415 -1.794 1.00 75.12 90 ASN A N 1
ATOM 723 C CA . ASN A 1 90 ? 10.016 -12.582 -0.948 1.00 75.12 90 ASN A CA 1
ATOM 724 C C . ASN A 1 90 ? 10.682 -13.450 0.125 1.00 75.12 90 ASN A C 1
ATOM 726 O O . ASN A 1 90 ? 10.023 -13.908 1.060 1.00 75.12 90 ASN A O 1
ATOM 730 N N . HIS A 1 91 ? 11.968 -13.747 -0.044 1.00 62.53 91 HIS A N 1
ATOM 731 C CA . HIS A 1 91 ? 12.726 -14.652 0.820 1.00 62.53 91 HIS A CA 1
ATOM 732 C C . HIS A 1 91 ? 13.905 -13.922 1.469 1.00 62.53 91 HIS A C 1
ATOM 734 O O . HIS A 1 91 ? 14.642 -13.240 0.768 1.00 62.53 91 HIS A O 1
ATOM 740 N N . PRO A 1 92 ? 14.217 -14.241 2.736 1.00 41.50 92 PRO A N 1
ATOM 741 C CA . PRO A 1 92 ? 15.599 -14.415 3.158 1.00 41.50 92 PRO A CA 1
ATOM 742 C C . PRO A 1 92 ? 16.094 -15.846 2.903 1.00 41.50 92 PRO A C 1
ATOM 744 O O . PRO A 1 92 ? 17.289 -16.033 2.756 1.00 41.50 92 PRO A O 1
ATOM 747 N N . ASN A 1 93 ? 15.215 -16.857 2.818 1.00 34.88 93 ASN A N 1
ATOM 748 C CA . ASN A 1 93 ? 15.610 -18.248 2.570 1.00 34.88 93 ASN A CA 1
A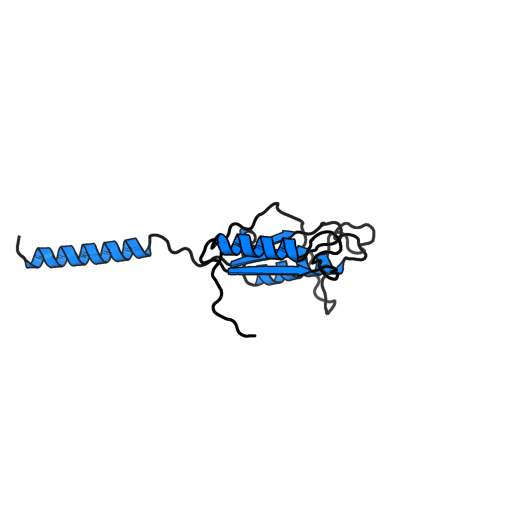TOM 749 C C . ASN A 1 93 ? 14.539 -19.037 1.801 1.00 34.88 93 ASN A C 1
ATOM 751 O O . ASN A 1 93 ? 13.450 -19.299 2.313 1.00 34.88 93 ASN A O 1
ATOM 755 N N . VAL A 1 94 ? 14.897 -19.428 0.576 1.00 32.66 94 VAL A N 1
ATOM 756 C CA . VAL A 1 94 ? 14.365 -20.563 -0.198 1.00 32.66 94 VAL A CA 1
ATOM 757 C C . VAL A 1 94 ? 14.002 -21.714 0.758 1.00 32.66 94 VAL A C 1
ATOM 759 O O . VAL A 1 94 ? 14.893 -22.070 1.515 1.00 32.66 94 VAL A O 1
ATOM 762 N N . LEU A 1 95 ? 12.764 -22.266 0.759 1.00 31.88 95 LEU A N 1
ATOM 763 C CA . LEU A 1 95 ? 12.452 -23.705 1.035 1.00 31.88 95 LEU A CA 1
ATOM 764 C C . LEU A 1 95 ? 10.988 -24.110 1.377 1.00 31.88 95 LEU A C 1
ATOM 766 O O . LEU A 1 95 ? 10.769 -25.301 1.560 1.00 31.88 95 LEU A O 1
ATOM 770 N N . SER A 1 96 ? 9.955 -23.254 1.436 1.00 33.25 96 SER A N 1
ATOM 771 C CA . SER A 1 96 ? 8.623 -23.716 1.934 1.00 33.25 96 SER A CA 1
ATOM 772 C C . SER A 1 96 ? 7.410 -23.604 0.994 1.00 33.25 96 SER A C 1
ATOM 774 O O . SER A 1 96 ? 6.286 -23.814 1.437 1.00 33.25 96 SER A O 1
ATOM 776 N N . GLY A 1 97 ? 7.621 -23.349 -0.303 1.00 35.97 97 GLY A N 1
ATOM 777 C CA . GLY A 1 97 ? 6.677 -23.656 -1.393 1.00 35.97 97 GLY A CA 1
ATOM 778 C C . GLY A 1 97 ? 5.174 -23.531 -1.094 1.00 35.97 97 GLY A C 1
ATOM 779 O O . GLY A 1 97 ? 4.482 -24.542 -1.038 1.00 35.97 97 GLY A O 1
ATOM 780 N N . ASN A 1 98 ? 4.647 -22.306 -0.991 1.00 38.41 98 ASN A N 1
ATOM 781 C CA . ASN A 1 98 ? 3.202 -22.063 -0.936 1.00 38.41 98 ASN A CA 1
ATOM 782 C C . ASN A 1 98 ? 2.778 -21.071 -2.035 1.00 38.41 98 ASN A C 1
ATOM 784 O O . ASN A 1 98 ? 3.227 -19.928 -2.055 1.00 38.41 98 ASN A O 1
ATOM 788 N N . LYS A 1 99 ? 1.958 -21.541 -2.986 1.00 41.03 99 LYS A N 1
ATOM 789 C CA . LYS A 1 99 ? 1.696 -20.904 -4.294 1.00 41.03 99 LYS A CA 1
ATOM 790 C C . LYS A 1 99 ? 0.426 -20.038 -4.354 1.00 41.03 99 LYS A C 1
ATOM 792 O O . LYS A 1 99 ? 0.169 -19.436 -5.388 1.00 41.03 99 LYS A O 1
ATOM 797 N N . SER A 1 100 ? -0.380 -19.950 -3.296 1.00 39.56 100 SER A N 1
ATOM 798 C CA . SER A 1 100 ? -1.730 -19.351 -3.360 1.00 39.56 100 SER A CA 1
ATOM 799 C C . SER A 1 100 ? -1.836 -17.879 -2.912 1.00 39.56 100 SER A C 1
ATOM 801 O O . SER A 1 100 ? -2.909 -17.445 -2.505 1.00 39.56 100 SER A O 1
ATOM 803 N N . ALA A 1 101 ? -0.754 -17.096 -2.957 1.00 43.66 101 ALA A N 1
ATOM 804 C CA . ALA A 1 101 ? -0.637 -15.850 -2.184 1.00 43.66 101 ALA A CA 1
ATOM 805 C C . ALA A 1 101 ? -0.591 -14.520 -2.975 1.00 43.66 101 ALA A C 1
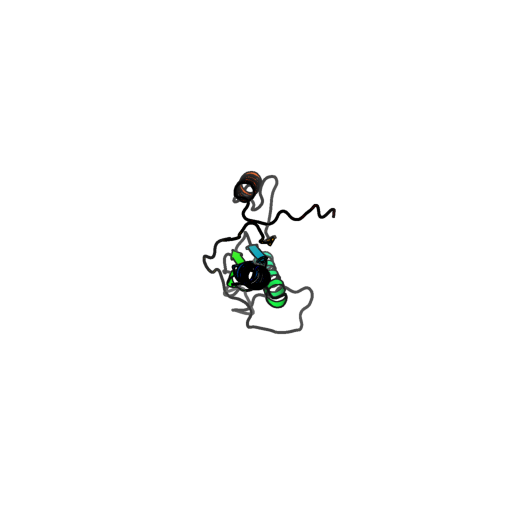ATOM 807 O O . ALA A 1 101 ? -0.366 -13.483 -2.352 1.00 43.66 101 ALA A O 1
ATOM 808 N N . VAL A 1 102 ? -0.812 -14.498 -4.296 1.00 42.97 102 VAL A N 1
ATOM 809 C CA . VAL A 1 102 ? -0.613 -13.273 -5.104 1.00 42.97 102 VAL A CA 1
ATOM 810 C C . VAL A 1 102 ? -1.811 -12.957 -6.007 1.00 42.97 102 VAL A C 1
ATOM 812 O O . VAL A 1 102 ? -2.101 -13.735 -6.914 1.00 42.97 102 VAL A O 1
ATOM 815 N N . LYS A 1 103 ? -2.474 -11.808 -5.774 1.00 40.12 103 LYS A N 1
ATOM 816 C CA . LYS A 1 103 ? -3.377 -11.101 -6.712 1.00 40.12 103 LYS A CA 1
ATOM 817 C C . LYS A 1 103 ? -3.440 -9.590 -6.408 1.00 40.12 103 LYS A C 1
ATOM 819 O O . LYS A 1 103 ? -3.494 -9.216 -5.237 1.00 40.12 103 LYS A O 1
ATOM 824 N N . GLY A 1 104 ? -3.447 -8.772 -7.468 1.00 47.75 104 GLY A N 1
ATOM 825 C CA . GLY A 1 104 ? -3.387 -7.305 -7.469 1.00 47.75 104 GLY A CA 1
ATOM 826 C C . GLY A 1 104 ? -4.644 -6.513 -7.097 1.00 47.75 104 GLY A C 1
ATOM 827 O O . GLY A 1 104 ? -5.669 -7.057 -6.687 1.00 47.75 104 GLY A O 1
ATOM 828 N N . GLY A 1 105 ? -4.482 -5.187 -7.188 1.00 45.50 105 GLY A N 1
ATOM 829 C CA . GLY A 1 105 ? -5.187 -4.130 -6.454 1.00 45.50 105 GLY A CA 1
ATOM 830 C C . GLY A 1 105 ? -6.718 -4.110 -6.515 1.00 45.50 105 GLY A C 1
ATOM 831 O O . GLY A 1 105 ? -7.352 -4.487 -7.494 1.00 45.50 105 GLY A O 1
ATOM 832 N N . SER A 1 106 ? -7.319 -3.615 -5.429 1.00 46.56 106 SER A N 1
ATOM 833 C CA . SER A 1 106 ? -8.759 -3.740 -5.149 1.00 46.56 106 SER A CA 1
ATOM 834 C C . SER A 1 106 ? -9.571 -2.447 -5.284 1.00 46.56 106 SER A C 1
ATOM 836 O O . SER A 1 106 ? -10.774 -2.466 -5.043 1.00 46.56 106 SER A O 1
ATOM 838 N N . GLY A 1 107 ? -8.934 -1.312 -5.599 1.00 52.22 107 GLY A N 1
ATOM 839 C CA . GLY A 1 107 ? -9.595 0.003 -5.612 1.00 52.22 107 GLY A CA 1
ATOM 840 C C . GLY A 1 107 ? -10.054 0.503 -4.231 1.00 52.22 107 GLY A C 1
ATOM 841 O O . GLY A 1 107 ? -10.793 1.480 -4.144 1.00 52.22 107 GLY A O 1
ATOM 842 N N . LYS A 1 108 ? -9.641 -0.159 -3.142 1.00 48.44 108 LYS A N 1
ATOM 843 C CA . LYS A 1 108 ? -9.998 0.221 -1.768 1.00 48.44 108 LYS A CA 1
ATOM 844 C C . LYS A 1 108 ? -9.302 1.513 -1.338 1.00 48.44 108 LYS A C 1
ATOM 846 O O . LYS A 1 108 ? -8.153 1.766 -1.689 1.00 48.44 108 LYS A O 1
ATOM 851 N N . VAL A 1 109 ? -9.994 2.292 -0.508 1.00 59.50 109 VAL A N 1
ATOM 852 C CA . VAL A 1 109 ? -9.497 3.540 0.091 1.00 59.50 109 VAL A CA 1
ATOM 853 C C . VAL A 1 109 ? -9.520 3.461 1.617 1.00 59.50 109 VAL A C 1
ATOM 855 O O . VAL A 1 109 ? -10.282 2.694 2.202 1.00 59.50 109 VAL A O 1
ATOM 858 N N . LEU A 1 110 ? -8.675 4.262 2.271 1.00 64.25 110 LEU A N 1
ATOM 859 C CA . LEU A 1 110 ? -8.482 4.250 3.725 1.00 64.25 110 LEU A CA 1
ATOM 860 C C . LEU A 1 110 ? -9.631 4.956 4.458 1.00 64.25 110 LEU A C 1
ATOM 862 O O . LEU A 1 110 ? -9.559 6.155 4.748 1.00 64.25 110 LEU A O 1
ATOM 866 N N . ALA A 1 111 ? -10.672 4.187 4.778 1.00 75.50 111 ALA A N 1
ATOM 867 C CA . ALA A 1 111 ? -11.909 4.631 5.424 1.00 75.50 111 ALA A CA 1
ATOM 868 C C . ALA A 1 111 ? -11.907 4.396 6.952 1.00 75.50 111 ALA A C 1
ATOM 870 O O . ALA A 1 111 ? -12.780 3.729 7.496 1.00 75.50 111 ALA A O 1
ATOM 871 N N . SER A 1 112 ? -10.902 4.938 7.644 1.00 76.81 112 SER A N 1
ATOM 872 C CA . SER A 1 112 ? -10.688 4.758 9.090 1.00 76.81 112 SER A CA 1
ATOM 873 C C . SER A 1 112 ? -11.399 5.801 9.970 1.00 76.81 112 SER A C 1
ATOM 875 O O . SER A 1 112 ? -11.527 6.968 9.588 1.00 76.81 112 SER A O 1
ATOM 877 N N . GLY A 1 113 ? -11.800 5.392 11.177 1.00 75.50 113 GLY A N 1
ATOM 878 C CA . GLY A 1 113 ? -12.400 6.228 12.222 1.00 75.50 113 GLY A CA 1
ATOM 879 C C . GLY A 1 113 ? -11.415 6.718 13.303 1.00 75.50 113 GLY A C 1
ATOM 880 O O . GLY A 1 113 ? -10.247 6.336 13.317 1.00 75.50 113 GLY A O 1
ATOM 881 N N . PRO A 1 114 ? -11.864 7.560 14.256 1.00 79.81 114 PRO A N 1
ATOM 882 C CA . PRO A 1 114 ? -11.002 8.209 15.259 1.00 79.81 114 PRO A CA 1
ATOM 883 C C . PRO A 1 114 ? -10.338 7.254 16.265 1.00 79.81 114 PRO A C 1
ATOM 885 O O . PRO A 1 114 ? -9.350 7.626 16.892 1.00 79.81 114 PRO A O 1
ATOM 888 N N . ASN A 1 115 ? -10.860 6.036 16.421 1.00 78.62 115 ASN A N 1
ATOM 889 C CA . ASN A 1 115 ? -10.308 5.024 17.326 1.00 78.62 115 ASN A CA 1
ATOM 890 C C . ASN A 1 115 ? -9.399 4.015 16.613 1.00 78.62 115 ASN A C 1
ATOM 892 O O . ASN A 1 115 ? -8.753 3.207 17.278 1.00 78.62 115 ASN A O 1
ATOM 896 N N . ASP A 1 116 ? -9.313 4.083 15.287 1.00 78.38 116 ASP A N 1
ATOM 897 C CA . ASP A 1 116 ? -8.607 3.104 14.473 1.00 78.38 116 ASP A CA 1
ATOM 898 C C . ASP A 1 116 ? -7.094 3.329 14.476 1.00 78.38 116 ASP A C 1
ATOM 900 O O . ASP A 1 116 ? -6.613 4.461 14.536 1.00 78.38 116 ASP A O 1
ATOM 904 N N . THR A 1 117 ? -6.317 2.255 14.359 1.00 85.25 117 THR A N 1
ATOM 905 C CA . THR A 1 117 ? -4.856 2.335 14.203 1.00 85.25 117 THR A CA 1
ATOM 906 C C . THR A 1 117 ? -4.481 2.095 12.751 1.00 85.25 117 THR A C 1
ATOM 908 O O . THR A 1 117 ? -4.958 1.138 12.148 1.00 85.25 117 THR A O 1
ATOM 911 N N . ILE A 1 118 ? -3.603 2.935 12.201 1.00 82.81 118 ILE A N 1
ATOM 912 C CA . ILE A 1 118 ? -3.157 2.845 10.809 1.00 82.81 118 ILE A CA 1
ATOM 913 C C . ILE A 1 118 ? -1.669 2.507 10.775 1.00 82.81 118 ILE A C 1
ATOM 915 O O . ILE A 1 118 ? -0.858 3.199 11.389 1.00 82.81 118 ILE A O 1
ATOM 919 N N . PHE A 1 119 ? -1.321 1.462 10.032 1.00 86.50 119 PHE A N 1
ATOM 920 C CA . PHE A 1 119 ? 0.047 1.113 9.668 1.00 86.50 119 PHE A CA 1
ATOM 921 C C . PHE A 1 119 ? 0.286 1.460 8.194 1.00 86.50 119 PHE A C 1
ATOM 923 O O . PHE A 1 119 ? -0.517 1.095 7.338 1.00 86.50 119 PHE A O 1
ATOM 930 N N . ILE A 1 120 ? 1.370 2.173 7.888 1.00 83.44 120 ILE A N 1
ATOM 931 C CA . ILE A 1 120 ? 1.756 2.506 6.511 1.00 83.44 120 ILE A CA 1
ATOM 932 C C . ILE A 1 120 ? 3.121 1.881 6.244 1.00 83.44 120 ILE A C 1
ATOM 934 O O . ILE A 1 120 ? 4.065 2.131 6.992 1.00 83.44 120 ILE A O 1
ATOM 938 N N . TYR A 1 121 ? 3.215 1.088 5.179 1.00 82.94 121 TYR A N 1
ATOM 939 C CA . TYR A 1 121 ? 4.456 0.496 4.694 1.00 82.94 121 TYR A CA 1
ATOM 940 C C . TYR A 1 121 ? 4.651 0.852 3.222 1.00 82.94 121 TYR A C 1
ATOM 942 O O . TYR A 1 121 ? 3.775 0.605 2.392 1.00 82.94 121 TYR A O 1
ATOM 950 N N . TYR A 1 122 ? 5.800 1.446 2.919 1.00 83.19 122 TYR A N 1
ATOM 951 C CA . TYR A 1 122 ? 6.185 1.872 1.581 1.00 83.19 122 TYR A CA 1
ATOM 952 C C . TYR A 1 122 ? 7.532 1.240 1.232 1.00 83.19 122 TYR A C 1
ATOM 954 O O . TYR A 1 122 ? 8.463 1.317 2.036 1.00 83.19 122 TYR A O 1
ATOM 962 N N . ALA A 1 123 ? 7.623 0.630 0.051 1.00 83.69 123 ALA A N 1
ATOM 963 C CA . ALA A 1 123 ? 8.841 0.021 -0.467 1.00 83.69 123 ALA A CA 1
ATOM 964 C C . ALA A 1 123 ? 9.069 0.465 -1.916 1.00 83.69 123 ALA A C 1
ATOM 966 O O . ALA A 1 123 ? 8.305 0.096 -2.808 1.00 83.69 123 ALA A O 1
ATOM 967 N N . ASP A 1 124 ? 10.105 1.271 -2.141 1.00 87.12 124 ASP A N 1
ATOM 968 C CA . ASP A 1 124 ? 10.589 1.664 -3.465 1.00 87.12 124 ASP A CA 1
ATOM 969 C C . ASP A 1 124 ? 11.951 2.377 -3.363 1.00 87.12 124 ASP A C 1
ATOM 971 O O . ASP A 1 124 ? 12.491 2.571 -2.270 1.00 87.12 124 ASP A O 1
ATOM 975 N N . HIS A 1 125 ? 12.459 2.831 -4.505 1.00 87.31 125 HIS A N 1
ATOM 976 C CA . HIS A 1 125 ? 13.445 3.893 -4.632 1.00 87.31 125 HIS A CA 1
ATOM 977 C C . HIS A 1 125 ? 12.948 5.216 -4.042 1.00 87.31 125 HIS A C 1
ATOM 979 O O . HIS A 1 125 ? 11.754 5.521 -4.035 1.00 87.31 125 HIS A O 1
ATOM 985 N N . GLY A 1 126 ? 13.898 6.043 -3.622 1.00 84.25 126 GLY A N 1
ATOM 986 C CA . GLY A 1 126 ? 13.660 7.404 -3.167 1.00 84.25 126 GLY A CA 1
ATOM 987 C C . GLY A 1 126 ? 14.859 8.285 -3.486 1.00 84.25 126 GLY A C 1
ATOM 988 O O . GLY A 1 126 ? 15.970 7.800 -3.696 1.00 84.25 126 GLY A O 1
ATOM 989 N N . SER A 1 127 ? 14.633 9.593 -3.510 1.00 85.56 127 SER A N 1
ATOM 990 C CA . SER A 1 127 ? 15.682 10.584 -3.740 1.00 85.56 127 SER A CA 1
ATOM 991 C C . SER A 1 127 ? 15.478 11.790 -2.828 1.00 85.56 127 SER A C 1
ATOM 993 O O . SER A 1 127 ? 14.484 11.890 -2.104 1.00 85.56 127 SER A O 1
ATOM 995 N N . THR A 1 128 ? 16.434 12.716 -2.805 1.00 89.62 128 THR A N 1
ATOM 996 C CA . THR A 1 1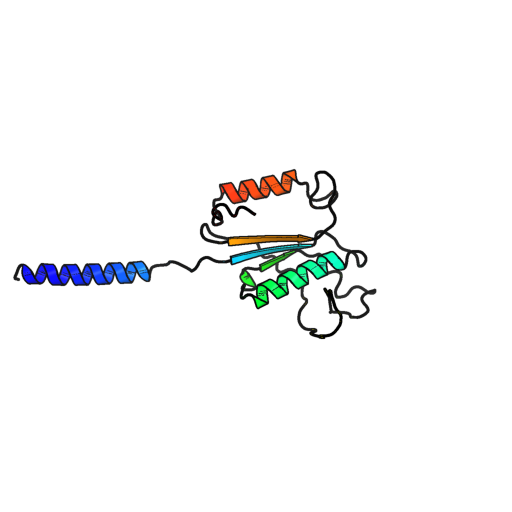28 ? 16.340 13.906 -1.952 1.00 89.62 128 THR A CA 1
ATOM 997 C C . THR A 1 128 ? 15.058 14.685 -2.254 1.00 89.62 128 THR A C 1
ATOM 999 O O . THR A 1 128 ? 14.896 15.246 -3.334 1.00 89.62 128 THR A O 1
ATOM 1002 N N . GLY A 1 129 ? 14.149 14.736 -1.276 1.00 84.31 129 GLY A N 1
ATOM 1003 C CA . GLY A 1 129 ? 12.865 15.430 -1.395 1.00 84.31 129 GLY A CA 1
ATOM 1004 C C . GLY A 1 129 ? 11.727 14.605 -2.006 1.00 84.31 129 GLY A C 1
ATOM 1005 O O . GLY A 1 129 ? 10.616 15.127 -2.097 1.00 84.31 129 GLY A O 1
ATOM 1006 N N . TYR A 1 130 ? 11.953 13.336 -2.355 1.00 85.12 130 TYR A N 1
ATOM 1007 C CA . TYR A 1 130 ? 10.958 12.457 -2.971 1.00 85.12 130 TYR A CA 1
ATOM 1008 C C . TYR A 1 130 ? 10.846 11.113 -2.246 1.00 85.12 130 TYR A C 1
ATOM 1010 O O . TYR A 1 130 ? 11.843 10.461 -1.950 1.00 85.12 130 TYR A O 1
ATOM 1018 N N . VAL A 1 131 ? 9.606 10.691 -1.991 1.00 79.50 131 VAL A N 1
ATOM 1019 C CA . VAL A 1 131 ? 9.268 9.348 -1.494 1.00 79.50 131 VAL A CA 1
ATOM 1020 C C . VAL A 1 131 ? 9.330 8.336 -2.639 1.00 79.50 131 VAL A C 1
ATOM 1022 O O . VAL A 1 131 ? 9.833 7.239 -2.444 1.00 79.50 131 VAL A O 1
ATOM 1025 N N . THR A 1 132 ? 8.878 8.737 -3.830 1.00 81.50 132 THR A N 1
ATOM 1026 C CA . THR A 1 132 ? 9.062 8.024 -5.103 1.00 81.50 132 THR A CA 1
ATOM 1027 C C . THR A 1 132 ? 9.796 8.965 -6.040 1.00 81.50 132 THR A C 1
ATOM 1029 O O . THR A 1 132 ? 9.286 10.060 -6.298 1.00 81.50 132 THR A O 1
ATOM 1032 N N . GLU A 1 133 ? 10.976 8.578 -6.521 1.00 78.56 133 GLU A N 1
ATOM 1033 C CA . GLU A 1 133 ? 11.836 9.445 -7.331 1.00 78.56 133 GLU A CA 1
ATOM 1034 C C . GLU A 1 133 ? 11.061 10.109 -8.485 1.00 78.56 133 GLU A C 1
ATOM 1036 O O . GLU A 1 133 ? 10.485 9.440 -9.337 1.00 78.56 133 GLU A O 1
ATOM 1041 N N . GLY A 1 134 ? 10.989 11.445 -8.466 1.00 71.25 134 GLY A N 1
ATOM 1042 C CA . GLY A 1 134 ? 10.327 12.244 -9.503 1.00 71.25 134 GLY A CA 1
ATOM 1043 C C . GLY A 1 134 ? 8.794 12.157 -9.564 1.00 71.25 134 GLY A C 1
ATOM 1044 O O . GLY A 1 134 ? 8.202 12.851 -10.387 1.00 71.25 134 GLY A O 1
ATOM 1045 N N . VAL A 1 135 ? 8.140 11.358 -8.710 1.00 80.69 135 VAL A N 1
ATOM 1046 C CA . VAL A 1 135 ? 6.682 11.121 -8.762 1.00 80.69 135 VAL A CA 1
ATOM 1047 C C . VAL A 1 135 ? 5.967 11.625 -7.511 1.00 80.69 135 VAL A C 1
ATOM 1049 O O . VAL A 1 135 ? 5.035 12.418 -7.615 1.00 80.69 135 VAL A O 1
ATOM 1052 N N . LEU A 1 136 ? 6.392 11.192 -6.320 1.00 80.62 136 LEU A N 1
ATOM 1053 C CA . LEU A 1 136 ? 5.767 11.586 -5.056 1.00 80.62 136 LEU A CA 1
ATOM 1054 C C . LEU A 1 136 ? 6.756 12.396 -4.234 1.00 80.62 136 LEU A C 1
ATOM 1056 O O . LEU A 1 136 ? 7.700 11.842 -3.666 1.00 80.62 136 LEU A O 1
ATOM 1060 N N . SER A 1 137 ? 6.533 13.705 -4.141 1.00 85.06 137 SER A N 1
ATOM 1061 C CA . SER A 1 137 ? 7.363 14.549 -3.288 1.00 85.06 137 SER A CA 1
ATOM 1062 C C . SER A 1 137 ? 7.114 14.235 -1.808 1.00 85.06 137 SER A C 1
ATOM 1064 O O . SER A 1 137 ? 5.998 13.926 -1.379 1.00 85.06 137 SER A O 1
ATOM 1066 N N . GLY A 1 138 ? 8.159 14.362 -0.991 1.00 82.62 138 GLY A N 1
ATOM 1067 C CA . GLY A 1 138 ? 8.036 14.277 0.464 1.00 82.62 138 GLY A CA 1
ATOM 1068 C C . GLY A 1 138 ? 7.087 15.337 1.021 1.00 82.62 138 GLY A C 1
ATOM 1069 O O . GLY A 1 138 ? 6.386 15.084 1.999 1.00 82.62 138 GLY A O 1
ATOM 1070 N N . LYS A 1 139 ? 7.005 16.501 0.365 1.00 85.06 139 LYS A N 1
ATOM 1071 C CA . LYS A 1 139 ? 6.071 17.566 0.728 1.00 85.06 139 LYS A CA 1
ATOM 1072 C C . LYS A 1 139 ? 4.620 17.122 0.554 1.00 85.06 139 LYS A C 1
ATOM 1074 O O . LYS A 1 139 ? 3.852 17.234 1.506 1.00 85.06 139 LYS A O 1
ATOM 1079 N N . ASP A 1 140 ? 4.261 16.594 -0.612 1.00 79.69 140 ASP A N 1
ATOM 1080 C CA . ASP A 1 140 ? 2.883 16.176 -0.897 1.00 79.69 140 ASP A CA 1
ATOM 1081 C C . ASP A 1 140 ? 2.468 15.011 0.001 1.00 79.69 140 ASP A C 1
ATOM 1083 O O . ASP A 1 140 ? 1.352 14.987 0.526 1.00 79.69 140 ASP A O 1
ATOM 1087 N N . PHE A 1 141 ? 3.397 14.086 0.261 1.00 80.94 141 PHE A N 1
ATOM 1088 C CA . PHE A 1 141 ? 3.180 13.003 1.212 1.00 80.94 141 PHE A CA 1
ATOM 1089 C C . PHE A 1 141 ? 2.892 13.533 2.626 1.00 80.94 141 PHE A C 1
ATOM 1091 O O . PHE A 1 141 ? 1.889 13.168 3.243 1.00 80.94 141 PHE A O 1
ATOM 1098 N N . VAL A 1 142 ? 3.722 14.448 3.135 1.00 82.00 142 VAL A N 1
ATOM 1099 C CA . VAL A 1 142 ? 3.521 15.067 4.455 1.00 82.00 142 VAL A CA 1
ATOM 1100 C C . VAL A 1 142 ? 2.225 15.878 4.509 1.00 82.00 142 VAL A C 1
ATOM 1102 O O . VAL A 1 142 ? 1.519 15.838 5.518 1.00 82.00 142 VAL A O 1
ATOM 1105 N N . ASP A 1 143 ? 1.875 16.597 3.447 1.00 81.44 143 ASP A N 1
ATOM 1106 C CA . ASP A 1 143 ? 0.650 17.394 3.398 1.00 81.44 143 ASP A CA 1
ATOM 1107 C C . ASP A 1 143 ? -0.603 16.496 3.397 1.00 81.44 143 ASP A C 1
ATOM 1109 O O . ASP A 1 143 ? -1.579 16.795 4.097 1.00 81.44 143 ASP A O 1
ATOM 1113 N N . ALA A 1 144 ? -0.554 15.330 2.744 1.00 79.19 144 ALA A N 1
ATOM 1114 C CA . ALA A 1 144 ? -1.595 14.309 2.856 1.00 79.19 144 ALA A CA 1
ATOM 1115 C C . ALA A 1 144 ? -1.734 13.776 4.297 1.00 79.19 144 ALA A C 1
ATOM 1117 O O . ALA A 1 144 ? -2.854 13.665 4.811 1.00 79.19 144 ALA A O 1
ATOM 1118 N N . LEU A 1 145 ? -0.616 13.515 4.989 1.00 78.69 145 LEU A N 1
ATOM 1119 C CA . LEU A 1 145 ? -0.627 13.099 6.398 1.00 78.69 145 LEU A CA 1
ATOM 1120 C C . LEU A 1 145 ? -1.211 14.185 7.310 1.00 78.69 145 LEU A C 1
ATOM 1122 O O . LEU A 1 145 ? -2.043 13.884 8.169 1.00 78.69 145 LEU A O 1
ATOM 1126 N N . LYS A 1 146 ? -0.852 15.458 7.098 1.00 77.44 146 LYS A N 1
ATOM 1127 C CA . LYS A 1 146 ? -1.429 16.596 7.833 1.00 77.44 146 LYS A CA 1
ATOM 1128 C C . LYS A 1 146 ? -2.934 16.704 7.617 1.00 77.44 146 LYS A C 1
ATOM 1130 O O . LYS A 1 146 ? -3.668 16.915 8.580 1.00 77.44 146 LYS A O 1
ATOM 1135 N N . LYS A 1 147 ? -3.416 16.508 6.387 1.00 78.56 147 LYS A N 1
ATOM 1136 C CA . LYS A 1 147 ? -4.855 16.496 6.086 1.00 78.56 147 LYS A CA 1
ATOM 1137 C C . LYS A 1 147 ? -5.571 15.352 6.810 1.00 78.56 147 LYS A C 1
ATOM 1139 O O . LYS A 1 147 ? -6.619 15.573 7.415 1.00 78.56 147 LYS A O 1
ATOM 1144 N N . LYS A 1 148 ? -4.989 14.146 6.817 1.00 76.56 148 LYS A N 1
ATOM 1145 C CA . LYS A 1 148 ? -5.526 12.988 7.557 1.00 76.56 148 LYS A CA 1
ATOM 1146 C C . LYS A 1 148 ? -5.547 13.240 9.072 1.00 76.56 148 LYS A C 1
ATOM 1148 O O . LYS A 1 148 ? -6.525 12.881 9.732 1.00 76.56 148 LYS A O 1
ATOM 1153 N N . HIS A 1 149 ? -4.513 13.899 9.600 1.00 76.25 149 HIS A N 1
ATOM 1154 C CA . HIS A 1 149 ? -4.426 14.326 10.998 1.00 76.25 149 HIS A CA 1
ATOM 1155 C C . HIS A 1 149 ? -5.506 15.349 11.362 1.00 76.25 149 HIS A C 1
ATOM 1157 O O . HIS A 1 149 ? -6.234 15.151 12.334 1.00 76.25 149 HIS A O 1
ATOM 1163 N N . ALA A 1 150 ? -5.669 16.399 10.553 1.00 80.12 150 ALA A N 1
ATOM 1164 C CA . ALA A 1 150 ? -6.704 17.413 10.744 1.00 80.12 150 ALA A CA 1
ATOM 1165 C C . ALA A 1 150 ? -8.119 16.808 10.728 1.00 80.12 150 ALA A C 1
ATOM 1167 O O . ALA A 1 150 ? -8.981 17.235 11.492 1.00 80.12 150 ALA A O 1
ATOM 1168 N N . ALA A 1 151 ? -8.333 15.760 9.926 1.00 80.44 151 ALA A N 1
ATOM 1169 C CA . ALA A 1 151 ? -9.590 15.017 9.874 1.00 80.44 151 ALA A CA 1
ATOM 1170 C C . ALA A 1 151 ? -9.855 14.119 11.102 1.00 80.44 151 ALA A C 1
ATOM 1172 O O . ALA A 1 151 ? -10.920 13.514 11.173 1.00 80.44 151 ALA A O 1
ATOM 1173 N N . ARG A 1 152 ? -8.909 13.993 12.053 1.00 81.81 152 ARG A N 1
ATOM 1174 C CA . ARG A 1 152 ? -9.025 13.161 13.274 1.00 81.81 152 ARG A CA 1
ATOM 1175 C C . ARG A 1 152 ? -9.499 11.728 12.996 1.00 81.81 152 ARG A C 1
ATOM 1177 O O . ARG A 1 152 ? -10.255 11.146 13.764 1.00 81.81 152 ARG A O 1
ATOM 1184 N N . SER A 1 153 ? -9.053 11.161 11.880 1.00 79.69 153 SER A N 1
ATOM 1185 C CA . SER A 1 153 ? -9.549 9.881 11.347 1.00 79.69 153 SER A CA 1
ATOM 1186 C C . SER A 1 153 ? -8.653 8.687 11.701 1.00 79.69 153 SER A C 1
ATOM 1188 O O . SER A 1 153 ? -8.538 7.739 10.926 1.00 79.69 153 SER A O 1
ATOM 1190 N N . TYR A 1 154 ? -7.960 8.770 12.838 1.00 79.44 154 TYR A N 1
ATOM 1191 C CA . TYR A 1 154 ? -7.192 7.686 13.448 1.00 79.44 154 TYR A CA 1
ATOM 1192 C C . TYR A 1 154 ? -6.883 8.015 14.909 1.00 79.44 154 TYR A C 1
ATOM 1194 O O . TYR A 1 154 ? -6.816 9.185 15.303 1.00 79.44 154 TYR A O 1
ATOM 1202 N N . LYS A 1 155 ? -6.622 6.973 15.695 1.00 76.31 155 LYS A N 1
ATOM 1203 C CA . LYS A 1 155 ? -6.158 7.082 17.071 1.00 76.31 155 LYS A CA 1
ATOM 1204 C C . LYS A 1 155 ? -4.730 7.606 17.075 1.00 76.31 155 LYS A C 1
ATOM 1206 O O . LYS A 1 155 ? -3.824 6.979 16.527 1.00 76.31 155 LYS A O 1
ATOM 1211 N N . LYS A 1 156 ? -4.502 8.736 17.743 1.00 64.50 156 LYS A N 1
ATOM 1212 C CA . LYS A 1 156 ? -3.145 9.195 18.052 1.00 64.50 156 LYS A CA 1
ATOM 1213 C C . LYS A 1 156 ? -2.510 8.139 18.961 1.00 64.50 156 LYS A C 1
ATOM 1215 O O . LYS A 1 156 ? -2.962 7.967 20.092 1.00 64.50 156 LYS A O 1
ATOM 1220 N N . ASN A 1 157 ? -1.507 7.407 18.474 1.00 52.59 157 ASN A N 1
ATOM 1221 C CA . ASN A 1 157 ? -0.702 6.579 19.365 1.00 52.59 157 ASN A CA 1
ATOM 1222 C C . ASN A 1 157 ? -0.085 7.527 20.398 1.00 52.59 157 ASN A C 1
ATOM 1224 O O . ASN A 1 157 ? 0.578 8.499 20.028 1.00 52.59 157 ASN A O 1
ATOM 1228 N N . GLY A 1 158 ? -0.384 7.292 21.679 1.00 44.72 158 GLY A N 1
ATOM 1229 C CA . GLY A 1 158 ? 0.354 7.924 22.766 1.00 44.72 158 GLY A CA 1
ATOM 1230 C C . GLY A 1 158 ? 1.837 7.666 22.529 1.00 44.72 158 GLY A C 1
ATOM 1231 O O . GLY A 1 158 ? 2.186 6.589 22.060 1.00 44.72 158 GLY A O 1
ATOM 1232 N N . GLU A 1 159 ? 2.647 8.696 22.745 1.00 38.78 159 GLU A N 1
ATOM 1233 C CA . GLU A 1 159 ? 4.096 8.766 22.544 1.00 38.78 159 GLU A CA 1
ATOM 1234 C C . GLU A 1 159 ? 4.814 7.411 22.680 1.00 38.78 159 GLU A C 1
ATOM 1236 O O . GLU A 1 159 ? 5.308 7.053 23.746 1.00 38.78 159 GLU A O 1
ATOM 1241 N N . ASN A 1 160 ? 4.911 6.656 21.583 1.00 36.06 160 ASN A N 1
ATOM 1242 C CA . ASN A 1 160 ? 5.873 5.570 21.497 1.00 36.06 160 ASN A CA 1
ATOM 1243 C C . ASN A 1 160 ? 7.220 6.244 21.254 1.00 36.06 160 ASN A C 1
ATOM 1245 O O . ASN A 1 160 ? 7.558 6.596 20.123 1.00 36.06 160 ASN A O 1
ATOM 1249 N N . LYS A 1 161 ? 7.943 6.490 22.347 1.00 29.53 161 LYS A N 1
ATOM 1250 C CA . LYS A 1 161 ? 9.384 6.716 22.298 1.00 29.53 161 LYS A CA 1
ATOM 1251 C C . LYS A 1 161 ? 10.003 5.419 21.773 1.00 29.53 161 LYS A C 1
ATOM 1253 O O . LYS A 1 161 ? 9.836 4.376 22.405 1.00 29.53 161 LYS A O 1
ATOM 1258 N N . PHE A 1 162 ? 10.597 5.490 20.585 1.00 34.72 162 PHE A N 1
ATOM 1259 C CA . PHE A 1 162 ? 11.566 4.496 20.131 1.00 34.72 162 PHE A CA 1
ATOM 1260 C C . PHE A 1 162 ? 12.809 4.558 21.020 1.00 34.72 162 PHE A C 1
ATOM 1262 O O . PHE A 1 162 ? 13.124 5.678 21.492 1.00 34.72 162 PHE A O 1
#

Radius of gyration: 23.74 Å; chains: 1; bounding box: 64×41×68 Å